Protein AF-A0A7X7GL77-F1 (afdb_monomer_lite)

pLDDT: mean 93.88, std 4.66, range [79.94, 97.94]

Structure (mmCIF, N/CA/C/O backbone):
data_AF-A0A7X7GL77-F1
#
_entry.id   AF-A0A7X7GL77-F1
#
loop_
_atom_site.group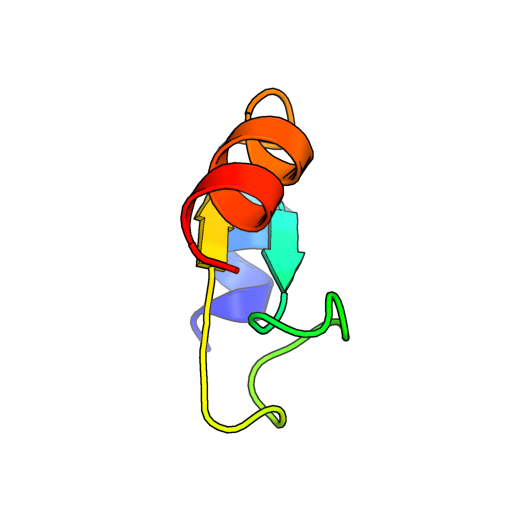_PDB
_atom_site.id
_atom_site.type_symbol
_atom_site.label_atom_id
_atom_site.label_alt_id
_atom_site.label_comp_id
_atom_site.label_asym_id
_atom_site.label_entity_id
_atom_site.label_seq_id
_atom_site.pdbx_PDB_ins_code
_atom_site.Cartn_x
_atom_site.Cartn_y
_atom_site.Cartn_z
_atom_site.occupancy
_atom_site.B_iso_or_equiv
_atom_site.auth_seq_id
_atom_site.auth_comp_id
_atom_site.auth_asym_id
_atom_site.auth_atom_id
_atom_site.pdbx_PDB_model_num
ATOM 1 N N . PRO A 1 1 ? 13.968 5.322 -6.068 1.00 79.94 1 PRO A N 1
ATOM 2 C CA . PRO A 1 1 ? 14.085 5.747 -4.652 1.00 79.94 1 PRO A CA 1
ATOM 3 C C . PRO A 1 1 ? 12.756 5.911 -3.884 1.00 79.94 1 PRO A C 1
ATOM 5 O O . PRO A 1 1 ? 12.814 6.043 -2.673 1.00 79.94 1 PRO A O 1
ATOM 8 N N . LEU A 1 2 ? 11.576 5.888 -4.524 1.00 87.69 2 LEU A N 1
ATOM 9 C CA . LEU A 1 2 ? 10.302 6.098 -3.816 1.00 87.69 2 LEU A CA 1
ATOM 10 C C . LEU A 1 2 ? 9.920 4.949 -2.860 1.00 87.69 2 LEU A C 1
ATOM 12 O O . LEU A 1 2 ? 9.453 5.218 -1.763 1.00 87.69 2 LEU A O 1
ATOM 16 N N . ASP A 1 3 ? 10.173 3.693 -3.242 1.00 91.62 3 ASP A N 1
ATOM 17 C CA . ASP A 1 3 ? 9.868 2.508 -2.420 1.00 91.62 3 ASP A CA 1
ATOM 18 C C . ASP A 1 3 ? 10.490 2.583 -1.011 1.00 91.62 3 ASP A C 1
ATOM 20 O O . ASP A 1 3 ? 9.777 2.513 -0.012 1.00 91.62 3 ASP A O 1
ATOM 24 N N . ILE A 1 4 ? 11.808 2.807 -0.922 1.00 94.56 4 ILE A N 1
ATOM 25 C CA . ILE A 1 4 ? 12.495 2.885 0.374 1.00 94.56 4 ILE A CA 1
ATOM 26 C C . ILE A 1 4 ? 11.931 4.018 1.242 1.00 94.56 4 ILE A C 1
ATOM 28 O O . ILE A 1 4 ? 11.694 3.807 2.421 1.00 94.56 4 ILE A O 1
ATOM 32 N N . LEU A 1 5 ? 11.613 5.182 0.664 1.00 96.38 5 LEU A N 1
ATOM 33 C CA . LEU A 1 5 ? 11.048 6.304 1.422 1.00 96.38 5 LEU A CA 1
ATOM 34 C C . LEU A 1 5 ? 9.687 5.962 2.038 1.00 96.38 5 LEU A C 1
ATOM 36 O O . LEU A 1 5 ? 9.432 6.300 3.190 1.00 96.38 5 LEU A O 1
ATOM 40 N N . VAL A 1 6 ? 8.818 5.287 1.282 1.00 96.81 6 VAL A N 1
ATOM 41 C CA . VAL A 1 6 ? 7.489 4.892 1.767 1.00 96.81 6 VAL A CA 1
ATOM 42 C C . VAL A 1 6 ? 7.607 3.853 2.878 1.00 96.81 6 VAL A C 1
ATOM 44 O O . VAL A 1 6 ? 6.932 3.987 3.897 1.00 96.81 6 VAL A O 1
ATOM 47 N N . ARG A 1 7 ? 8.486 2.854 2.719 1.00 94.69 7 ARG A N 1
ATOM 48 C CA . ARG A 1 7 ? 8.690 1.808 3.733 1.00 94.69 7 ARG A CA 1
ATOM 49 C C . ARG A 1 7 ? 9.306 2.346 5.023 1.00 94.69 7 ARG A C 1
ATOM 51 O O . ARG A 1 7 ? 8.818 2.005 6.095 1.00 94.69 7 ARG A O 1
ATOM 58 N N . GLU A 1 8 ? 10.305 3.223 4.937 1.00 97.50 8 GLU A N 1
ATOM 59 C CA . GLU A 1 8 ? 10.904 3.859 6.124 1.00 97.50 8 GLU A CA 1
ATOM 60 C C . GLU A 1 8 ? 9.916 4.794 6.844 1.00 97.50 8 GLU A C 1
ATOM 62 O O . GLU A 1 8 ? 9.983 4.959 8.059 1.00 97.50 8 GLU A O 1
ATOM 67 N N . ALA A 1 9 ? 8.942 5.361 6.124 1.00 97.69 9 ALA A N 1
ATOM 68 C CA . ALA A 1 9 ? 7.836 6.115 6.715 1.00 97.69 9 ALA A CA 1
ATOM 69 C C . ALA A 1 9 ? 6.718 5.223 7.307 1.00 97.69 9 ALA A C 1
ATOM 71 O O . ALA A 1 9 ? 5.702 5.747 7.765 1.00 97.69 9 ALA A O 1
ATOM 72 N N . GLY A 1 10 ? 6.873 3.893 7.288 1.00 97.38 10 GLY A N 1
ATOM 73 C CA . GLY A 1 10 ? 5.883 2.932 7.790 1.00 97.38 10 GLY A CA 1
ATOM 74 C C . GLY A 1 10 ? 4.715 2.654 6.835 1.00 97.38 10 GLY A C 1
ATOM 75 O O . GLY A 1 10 ? 3.705 2.089 7.248 1.00 97.38 10 GLY A O 1
ATOM 76 N N . GLY A 1 11 ? 4.821 3.062 5.569 1.00 97.56 11 GLY A N 1
ATOM 77 C CA . GLY A 1 11 ? 3.827 2.785 4.535 1.00 97.56 11 GLY A CA 1
ATOM 78 C C . GLY A 1 11 ? 4.047 1.456 3.804 1.00 97.56 11 GLY A C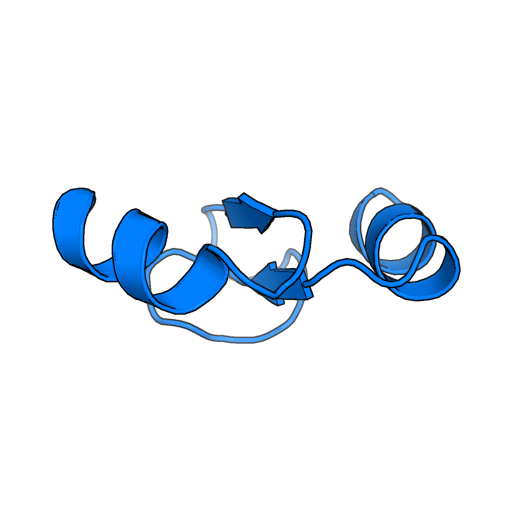 1
ATOM 79 O O . GLY A 1 11 ? 5.021 0.737 4.028 1.00 97.56 11 GLY A O 1
ATOM 80 N N . GLN A 1 12 ? 3.146 1.159 2.865 1.00 97.50 12 GLN A N 1
ATOM 81 C CA . GLN A 1 12 ? 3.283 0.049 1.915 1.00 97.50 12 GLN A CA 1
ATOM 82 C C . GLN A 1 12 ? 3.381 0.544 0.476 1.00 97.50 12 GLN A C 1
ATOM 84 O O . GLN A 1 12 ? 2.723 1.519 0.104 1.00 97.50 12 GLN A O 1
ATOM 89 N N . PHE A 1 13 ? 4.183 -0.167 -0.320 1.00 97.12 13 PHE A N 1
ATOM 90 C CA . PHE A 1 13 ? 4.468 0.134 -1.717 1.00 97.12 13 PHE A CA 1
ATOM 91 C C . PHE A 1 13 ? 4.451 -1.146 -2.567 1.00 97.12 13 PHE A C 1
ATOM 93 O O . PHE A 1 13 ? 5.306 -2.020 -2.398 1.00 97.12 13 PHE A O 1
ATOM 100 N N . THR A 1 14 ? 3.506 -1.243 -3.500 1.00 96.31 14 THR A N 1
ATOM 101 C CA . THR A 1 14 ? 3.366 -2.373 -4.437 1.00 96.31 14 THR A CA 1
ATOM 102 C C . THR A 1 14 ? 2.984 -1.880 -5.830 1.00 96.31 14 THR A C 1
ATOM 104 O O . THR A 1 14 ? 2.727 -0.693 -6.022 1.00 96.31 14 THR A O 1
ATOM 107 N N . ASP A 1 15 ? 2.952 -2.769 -6.816 1.00 94.94 15 ASP A N 1
ATOM 108 C CA . ASP A 1 15 ? 2.235 -2.541 -8.072 1.00 94.94 15 ASP A CA 1
ATOM 109 C C . ASP A 1 15 ? 0.746 -2.945 -7.964 1.00 94.94 15 ASP A C 1
ATOM 111 O O . ASP A 1 15 ? 0.300 -3.466 -6.942 1.00 94.94 15 ASP A O 1
ATOM 115 N N . LEU A 1 16 ? -0.049 -2.731 -9.019 1.00 93.88 16 LEU A N 1
ATOM 116 C CA . LEU A 1 16 ? -1.476 -3.110 -9.031 1.00 93.88 16 LEU A CA 1
ATOM 117 C C . LEU A 1 16 ? -1.715 -4.630 -8.890 1.00 93.88 16 LEU A C 1
ATOM 119 O O . LEU A 1 16 ? -2.771 -5.061 -8.415 1.00 93.88 16 LEU A O 1
ATOM 123 N N . GLU A 1 17 ? -0.713 -5.450 -9.209 1.00 91.94 17 GLU A N 1
ATOM 124 C CA . GLU A 1 17 ? -0.737 -6.906 -9.029 1.00 91.94 17 GLU A CA 1
ATOM 125 C C . GLU A 1 17 ? -0.339 -7.322 -7.599 1.00 91.94 17 GLU A C 1
ATOM 127 O O . GLU A 1 17 ? -0.437 -8.495 -7.239 1.00 91.94 17 GLU A O 1
ATOM 132 N N . GLY A 1 18 ? 0.032 -6.365 -6.743 1.00 91.69 18 GLY A N 1
ATOM 133 C CA . GLY A 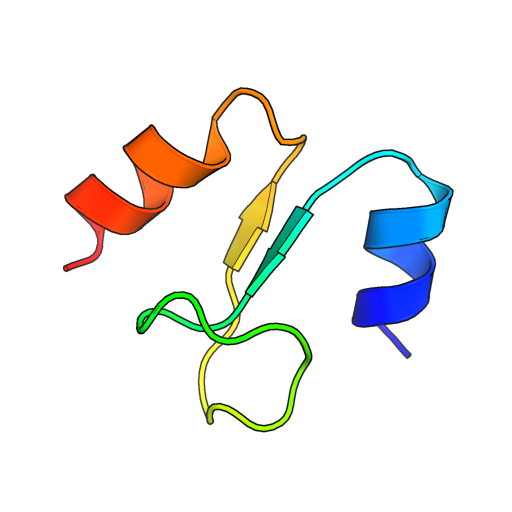1 18 ? 0.451 -6.590 -5.359 1.00 91.69 18 GLY A CA 1
ATOM 134 C C . GLY A 1 18 ? 1.906 -7.041 -5.213 1.00 91.69 18 GLY A C 1
ATOM 135 O O . GLY A 1 18 ? 2.316 -7.454 -4.128 1.00 91.69 18 GLY A O 1
ATOM 136 N N . ARG A 1 19 ? 2.715 -6.981 -6.277 1.00 93.56 19 ARG A N 1
ATOM 137 C CA . ARG A 1 19 ? 4.152 -7.275 -6.203 1.00 93.56 19 ARG A CA 1
ATOM 138 C C . ARG A 1 19 ? 4.876 -6.106 -5.548 1.00 93.56 19 ARG A C 1
ATOM 140 O O . ARG A 1 19 ? 4.642 -4.946 -5.876 1.00 93.56 19 ARG A O 1
ATOM 147 N N . ASN A 1 20 ? 5.794 -6.420 -4.641 1.00 92.19 20 ASN A N 1
ATOM 148 C CA . ASN A 1 20 ? 6.579 -5.409 -3.942 1.00 92.19 20 ASN A CA 1
ATOM 149 C C . ASN A 1 20 ? 7.542 -4.675 -4.885 1.00 92.19 20 ASN A C 1
ATOM 151 O O . ASN A 1 20 ? 8.202 -5.284 -5.732 1.00 92.19 20 ASN A O 1
ATOM 155 N N . GLY A 1 21 ? 7.702 -3.374 -4.641 1.00 85.00 21 GLY A N 1
ATOM 156 C CA . GLY A 1 21 ? 8.726 -2.556 -5.285 1.00 85.00 21 GLY A CA 1
ATOM 157 C C . GLY A 1 21 ? 8.349 -2.016 -6.676 1.00 85.00 21 GLY A C 1
ATOM 158 O O . GLY A 1 21 ? 7.267 -2.266 -7.197 1.00 85.00 21 GLY A O 1
ATOM 159 N N . PRO A 1 22 ? 9.236 -1.217 -7.295 1.00 87.25 22 PRO A N 1
ATOM 160 C CA . PRO A 1 22 ? 8.896 -0.362 -8.440 1.00 87.25 22 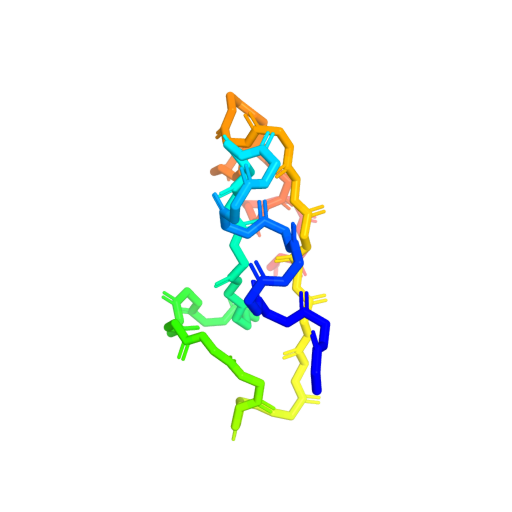PRO A CA 1
ATOM 161 C C 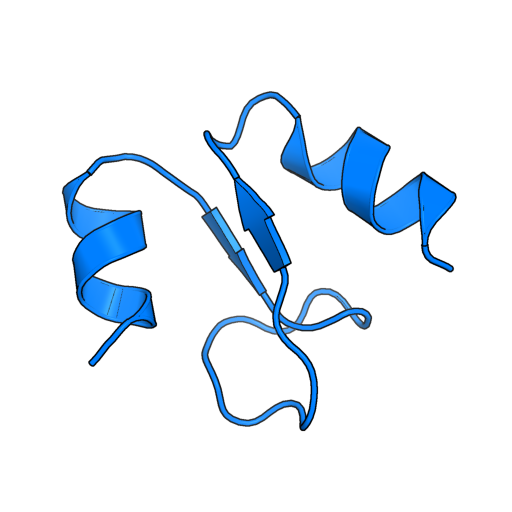. PRO A 1 22 ? 8.967 -1.057 -9.808 1.00 87.25 22 PRO A C 1
ATOM 163 O O . PRO A 1 22 ? 8.792 -0.410 -10.838 1.00 87.25 22 PRO A O 1
ATOM 166 N N . HIS A 1 23 ? 9.267 -2.354 -9.854 1.00 87.50 23 HIS A N 1
ATOM 167 C CA . HIS A 1 23 ? 9.555 -3.069 -11.103 1.00 87.50 23 HIS A CA 1
ATOM 168 C C . HIS A 1 23 ? 8.296 -3.533 -11.856 1.00 87.50 23 HIS A C 1
ATOM 170 O O . HIS A 1 23 ? 8.404 -4.130 -12.923 1.00 87.50 23 HIS A O 1
ATOM 176 N N . GLY A 1 24 ? 7.107 -3.265 -11.309 1.00 85.06 24 GLY A N 1
ATOM 177 C CA . GLY A 1 24 ? 5.838 -3.784 -11.810 1.00 85.06 24 GLY A CA 1
ATOM 178 C C . GLY A 1 24 ? 5.164 -2.990 -12.931 1.00 85.06 24 GLY A C 1
ATOM 179 O O . GLY A 1 24 ? 4.112 -3.404 -13.407 1.00 85.06 24 GLY A O 1
ATOM 180 N N . GLY A 1 25 ? 5.726 -1.850 -13.349 1.00 91.88 25 GLY A N 1
ATOM 181 C CA . GLY A 1 25 ? 5.135 -0.968 -14.371 1.00 91.88 25 GLY A CA 1
ATOM 182 C C . GLY A 1 25 ? 3.970 -0.096 -13.877 1.00 91.88 25 GLY A C 1
ATOM 183 O O . GLY A 1 25 ? 3.541 0.812 -14.582 1.00 91.88 25 GLY A O 1
ATOM 184 N N . SER A 1 26 ? 3.500 -0.323 -12.649 1.00 93.75 26 SER A N 1
ATOM 185 C CA . SER A 1 26 ? 2.561 0.520 -11.904 1.00 93.75 26 SER A CA 1
ATOM 186 C C . SER A 1 26 ? 3.013 0.629 -10.444 1.00 93.75 26 SER A C 1
ATOM 188 O O . SER A 1 26 ? 3.906 -0.104 -10.017 1.00 93.75 26 SER A O 1
ATOM 190 N N . ALA A 1 27 ? 2.437 1.570 -9.693 1.00 94.94 27 ALA A N 1
ATOM 191 C CA . ALA A 1 27 ? 2.767 1.773 -8.287 1.00 94.94 27 ALA A CA 1
ATOM 192 C C . ALA A 1 27 ? 1.557 2.263 -7.482 1.00 94.94 27 ALA A C 1
ATOM 194 O O . ALA A 1 27 ? 0.864 3.196 -7.892 1.00 94.94 27 ALA A O 1
ATOM 195 N N . VAL A 1 28 ? 1.365 1.675 -6.305 1.00 96.38 28 VAL A N 1
ATOM 196 C CA . VAL A 1 28 ? 0.407 2.065 -5.272 1.00 96.38 28 VAL A CA 1
ATOM 197 C C . VAL A 1 28 ? 1.183 2.246 -3.970 1.00 96.38 28 VAL A C 1
ATOM 199 O O . VAL A 1 28 ? 1.821 1.317 -3.479 1.00 96.38 28 VAL A O 1
ATOM 202 N N . ALA A 1 29 ? 1.120 3.449 -3.401 1.00 97.56 29 ALA A N 1
ATOM 203 C CA . ALA A 1 29 ? 1.739 3.792 -2.125 1.00 97.56 29 ALA A CA 1
ATOM 204 C C . ALA A 1 29 ? 0.664 4.251 -1.134 1.00 97.56 29 ALA A C 1
ATOM 206 O O . ALA A 1 29 ? -0.140 5.124 -1.461 1.00 97.56 29 ALA A O 1
ATOM 207 N N . THR A 1 30 ? 0.632 3.677 0.070 1.00 97.88 30 THR A N 1
ATOM 208 C CA . THR A 1 30 ? -0.370 4.016 1.104 1.00 97.88 30 THR A CA 1
ATOM 209 C C . THR A 1 30 ? 0.234 3.962 2.508 1.00 97.88 30 THR A C 1
ATOM 211 O O . THR A 1 30 ? 1.347 3.475 2.690 1.00 97.88 30 THR A O 1
ATOM 214 N N . ASN A 1 31 ? -0.530 4.375 3.521 1.00 97.81 31 ASN A N 1
ATOM 215 C CA . ASN A 1 31 ? -0.188 4.229 4.943 1.00 97.81 31 ASN A CA 1
ATOM 216 C C . ASN A 1 31 ? -0.239 2.775 5.473 1.00 97.81 31 ASN A C 1
ATOM 218 O O . ASN A 1 31 ? -0.278 2.570 6.682 1.00 97.81 31 ASN A O 1
ATOM 222 N N . GLY A 1 32 ? -0.330 1.771 4.597 1.00 96.56 32 GLY A N 1
ATOM 223 C CA . GLY A 1 32 ? -0.494 0.360 4.955 1.00 96.56 32 GLY A CA 1
ATOM 224 C C . GLY A 1 32 ? -1.939 -0.002 5.300 1.00 96.56 32 GLY A C 1
ATOM 225 O O . GLY A 1 32 ? -2.498 -0.910 4.699 1.00 96.56 32 GLY A O 1
ATOM 226 N N . LEU A 1 33 ? -2.583 0.7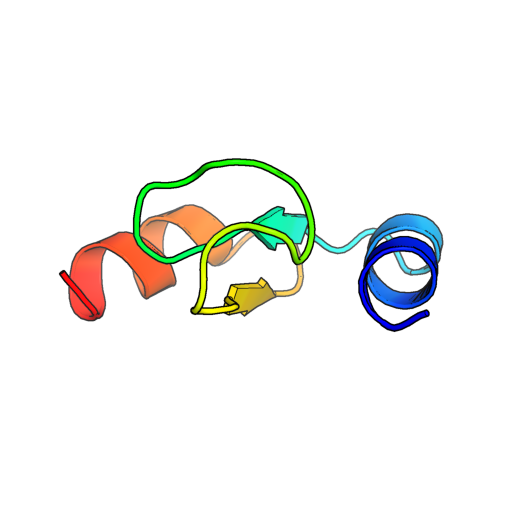63 6.187 1.00 97.81 33 LEU A N 1
ATOM 227 C CA . LEU A 1 33 ? -3.957 0.501 6.649 1.00 97.81 33 LEU A CA 1
ATOM 228 C C . LEU A 1 33 ? -4.991 0.475 5.514 1.00 97.81 33 LEU A C 1
ATOM 230 O O . LEU A 1 33 ? -5.985 -0.239 5.593 1.00 97.81 33 LEU A O 1
ATOM 234 N N . LEU A 1 34 ? -4.770 1.280 4.474 1.00 97.94 34 LEU A N 1
ATOM 235 C CA . LEU A 1 34 ? -5.682 1.407 3.337 1.00 97.94 34 LEU A CA 1
ATOM 236 C C . LEU A 1 34 ? -5.249 0.592 2.113 1.00 97.94 34 LEU A C 1
ATOM 238 O O . LEU A 1 34 ? -5.925 0.658 1.088 1.00 97.94 34 LEU A O 1
ATOM 242 N N . HIS A 1 35 ? -4.134 -0.138 2.181 1.00 97.62 35 HIS A N 1
ATOM 243 C CA . HIS A 1 35 ? -3.492 -0.685 0.987 1.00 97.62 35 HIS A CA 1
ATOM 244 C C . HIS A 1 35 ? -4.400 -1.660 0.232 1.00 97.62 35 HIS A C 1
ATOM 246 O O . HIS A 1 35 ? -4.673 -1.460 -0.951 1.00 97.62 35 HIS A O 1
ATOM 252 N N . ASP A 1 36 ? -4.959 -2.638 0.943 1.00 96.38 36 ASP A N 1
ATOM 253 C CA . ASP A 1 36 ? -5.844 -3.642 0.351 1.00 96.38 36 ASP A CA 1
ATOM 254 C C . ASP A 1 36 ? -7.121 -3.015 -0.219 1.00 96.38 36 ASP A C 1
ATOM 256 O O . ASP A 1 36 ? -7.548 -3.357 -1.322 1.00 96.38 36 ASP A O 1
ATOM 260 N N . ALA A 1 37 ? -7.707 -2.047 0.494 1.00 97.62 37 ALA A N 1
ATOM 261 C CA . ALA A 1 37 ? -8.922 -1.359 0.062 1.00 97.62 37 ALA A CA 1
ATOM 262 C C . ALA A 1 37 ? -8.700 -0.533 -1.217 1.00 97.62 37 ALA A C 1
ATOM 264 O O . ALA A 1 37 ? -9.543 -0.535 -2.115 1.00 97.62 37 ALA A O 1
ATOM 265 N N . VAL A 1 38 ? -7.562 0.161 -1.314 1.00 97.19 38 VAL A N 1
ATOM 266 C CA . VAL A 1 38 ? -7.187 0.946 -2.498 1.00 97.19 38 VAL A CA 1
ATOM 267 C C . VAL A 1 38 ? -6.920 0.025 -3.686 1.00 97.19 38 VAL A C 1
ATOM 269 O O . VAL A 1 38 ? -7.491 0.234 -4.756 1.00 97.19 38 VAL A O 1
ATOM 272 N N . THR A 1 39 ? -6.113 -1.021 -3.501 1.00 95.25 39 THR A N 1
ATOM 273 C CA . THR A 1 39 ? -5.768 -1.961 -4.578 1.00 95.25 39 THR A CA 1
ATOM 274 C C . THR A 1 39 ? -7.000 -2.712 -5.085 1.00 95.25 39 THR A C 1
ATOM 276 O O . THR A 1 39 ? -7.165 -2.867 -6.292 1.00 95.25 39 THR A O 1
ATOM 279 N N . ALA A 1 40 ? -7.926 -3.094 -4.200 1.00 95.38 40 ALA A N 1
ATOM 280 C CA . ALA A 1 40 ? -9.192 -3.714 -4.593 1.00 95.38 40 ALA A CA 1
ATOM 281 C C . ALA A 1 40 ? -10.096 -2.791 -5.428 1.00 95.38 40 ALA A C 1
ATOM 283 O O . ALA A 1 40 ? -10.913 -3.283 -6.198 1.00 95.38 40 ALA A O 1
ATOM 284 N N . ARG A 1 41 ? -9.974 -1.463 -5.284 1.00 96.12 41 ARG A N 1
ATOM 285 C CA . ARG A 1 41 ? -10.805 -0.493 -6.017 1.00 96.12 41 ARG A CA 1
ATOM 286 C C . ARG A 1 41 ? -10.245 -0.109 -7.389 1.00 96.12 41 ARG A C 1
ATOM 288 O O . ARG A 1 41 ? -11.002 0.425 -8.206 1.00 96.12 41 ARG A O 1
ATOM 295 N N . LEU A 1 42 ? -8.942 -0.310 -7.585 1.00 93.06 42 LEU A N 1
ATOM 296 C CA . LEU A 1 42 ? -8.195 0.030 -8.799 1.00 93.06 42 LEU A CA 1
ATOM 297 C C . LEU A 1 42 ? -7.997 -1.161 -9.750 1.00 93.06 42 LEU A C 1
ATOM 299 O O . LEU A 1 42 ? -7.579 -0.946 -10.886 1.00 93.06 42 LEU A O 1
ATOM 303 N N . ARG A 1 43 ? -8.283 -2.380 -9.284 1.00 80.00 43 ARG A N 1
ATOM 304 C CA . ARG A 1 43 ? -8.468 -3.577 -10.114 1.00 80.00 43 ARG A CA 1
ATOM 305 C C . ARG A 1 43 ? -9.859 -3.582 -10.742 1.00 80.00 43 ARG A C 1
ATOM 307 O O . ARG A 1 43 ? -9.959 -4.055 -11.892 1.00 80.00 43 ARG A O 1
#

Secondary structure (DSSP, 8-state):
-HHHHHHHTT-EEE-TT--BSGGGSS-EEE-STTHHHHHHHH-

Foldseek 3Di:
DVLVVLVVVQKAKAALVRHGDDPRVGIDIDNNVCRVVVSVVVD

Radius of gyration: 9.47 Å; chains: 1; bounding box: 25×14×22 Å

Sequence (43 aa):
PLDILVREAGGQFTDLEGRNGPHGGSAVATNGLLHDAVTARLR